Protein AF-A0A383DGQ5-F1 (afdb_monomer_lite)

Organism: NCBI:txid408172

Radius of gyration: 21.92 Å; chains: 1; bounding box: 45×27×62 Å

pLDDT: mean 82.65, std 11.95, range [34.44, 93.81]

InterPro domains:
  IPR027417 P-loop containing nucleoside triphosphate hydrolase [G3DSA:3.40.50.300] (1-69)
  IPR027417 P-loop containing nucleoside triphosphate hydrolase [SSF52540] (3-81)

Structure (mmCIF, N/CA/C/O backbone):
data_AF-A0A383DGQ5-F1
#
_entry.id   AF-A0A383DGQ5-F1
#
loop_
_atom_site.group_PDB
_atom_site.id
_atom_site.type_symbol
_atom_site.label_atom_id
_atom_site.label_alt_id
_atom_site.label_comp_id
_atom_site.label_asym_id
_atom_site.label_entity_id
_atom_site.label_seq_id
_atom_site.pdbx_PDB_ins_code
_atom_site.Cartn_x
_atom_site.Cartn_y
_atom_site.Cartn_z
_atom_site.occupancy
_atom_site.B_iso_or_equiv
_atom_site.auth_seq_id
_atom_site.auth_comp_id
_atom_site.auth_asym_id
_atom_site.auth_atom_id
_atom_site.pdbx_PDB_model_num
ATOM 1 N N . ASP A 1 1 ? -5.357 13.832 -20.840 1.00 61.94 1 ASP A N 1
ATOM 2 C CA . ASP A 1 1 ? -6.164 13.990 -19.605 1.00 61.94 1 ASP A CA 1
ATOM 3 C C . ASP A 1 1 ? -7.672 13.872 -19.790 1.00 61.94 1 ASP A C 1
ATOM 5 O O . ASP A 1 1 ? -8.311 13.285 -18.931 1.00 61.94 1 ASP A O 1
ATOM 9 N N . LYS A 1 2 ? -8.267 14.365 -20.890 1.00 76.19 2 LYS A N 1
ATOM 10 C CA . LYS A 1 2 ? -9.735 14.372 -21.071 1.00 76.19 2 LYS A CA 1
ATOM 11 C C . LYS A 1 2 ? -10.393 12.979 -20.979 1.00 76.19 2 LYS A C 1
ATOM 13 O O . LYS A 1 2 ? -11.331 12.811 -20.217 1.00 76.19 2 LYS A O 1
ATOM 18 N N . VAL A 1 3 ? -9.825 11.974 -21.649 1.00 86.19 3 VAL A N 1
ATOM 19 C CA . VAL A 1 3 ? -10.336 10.586 -21.616 1.00 86.19 3 VAL A CA 1
ATOM 20 C C . VAL A 1 3 ? -10.110 9.911 -20.257 1.00 86.19 3 V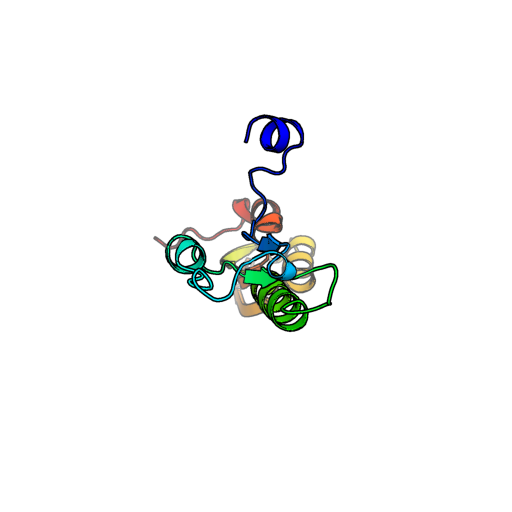AL A C 1
ATOM 22 O O . VAL A 1 3 ? -10.961 9.161 -19.799 1.00 86.19 3 VAL A O 1
ATOM 25 N N . LEU A 1 4 ? -8.989 10.193 -19.579 1.00 82.50 4 LEU A N 1
ATOM 26 C CA . LEU A 1 4 ? -8.706 9.623 -18.252 1.00 82.50 4 LEU A CA 1
ATOM 27 C C . LEU A 1 4 ? -9.703 10.119 -17.194 1.00 82.50 4 LEU A C 1
ATOM 29 O O . LEU A 1 4 ? -10.119 9.337 -16.344 1.00 82.50 4 LEU A O 1
ATOM 33 N N . LYS A 1 5 ? -10.129 11.384 -17.294 1.00 80.31 5 LYS A N 1
ATOM 34 C CA . LYS A 1 5 ? -11.195 11.953 -16.457 1.00 80.31 5 LYS A CA 1
ATOM 35 C C . LYS A 1 5 ? -12.559 11.331 -16.751 1.00 80.31 5 LYS A C 1
ATOM 37 O O . LYS A 1 5 ? -13.301 11.029 -15.827 1.00 80.31 5 LYS A O 1
ATOM 42 N N . GLU A 1 6 ? -12.877 11.091 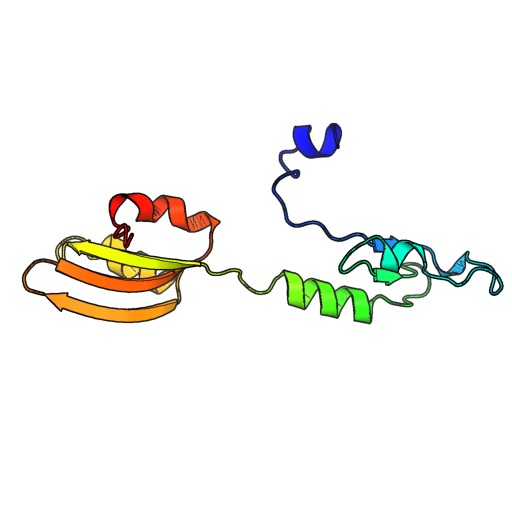-18.023 1.00 86.25 6 GLU A N 1
ATOM 43 C CA . GLU A 1 6 ? -14.143 10.457 -18.429 1.00 86.25 6 GLU A CA 1
ATOM 44 C C . GLU A 1 6 ? -14.304 9.035 -17.864 1.00 86.25 6 GLU A C 1
ATOM 46 O O . GLU A 1 6 ? -15.425 8.606 -17.603 1.00 86.25 6 GLU A O 1
ATOM 51 N N . ILE A 1 7 ? -13.197 8.323 -17.623 1.00 86.44 7 ILE A N 1
ATOM 52 C CA . ILE A 1 7 ? -13.200 6.979 -17.022 1.00 86.44 7 ILE A CA 1
ATOM 53 C C . ILE A 1 7 ? -12.914 6.972 -15.507 1.00 86.44 7 ILE A C 1
ATOM 55 O O . ILE A 1 7 ? -12.727 5.896 -14.937 1.00 86.44 7 ILE A O 1
ATOM 59 N N . GLY A 1 8 ? -12.835 8.141 -14.857 1.00 75.12 8 GLY A N 1
ATOM 60 C CA . GLY A 1 8 ? -12.551 8.265 -13.418 1.00 75.12 8 GLY A CA 1
ATOM 61 C C . GLY A 1 8 ? -11.187 7.702 -12.997 1.00 75.12 8 GLY A C 1
ATOM 62 O O . GLY A 1 8 ? -11.047 7.118 -11.922 1.00 75.12 8 GLY A O 1
ATOM 63 N N . ALA A 1 9 ? -10.184 7.782 -13.873 1.00 80.69 9 ALA A N 1
ATOM 64 C CA . ALA A 1 9 ? -8.831 7.291 -13.607 1.00 80.69 9 ALA A CA 1
ATOM 65 C C . ALA A 1 9 ? -7.845 8.407 -13.231 1.00 80.69 9 ALA A C 1
ATOM 67 O O . ALA A 1 9 ? -6.672 8.123 -13.010 1.00 80.69 9 ALA A O 1
ATOM 68 N N . ASP A 1 10 ? -8.295 9.656 -13.168 1.00 78.38 10 ASP A N 1
ATOM 69 C CA . ASP A 1 10 ? -7.463 10.827 -12.895 1.00 78.38 10 ASP A CA 1
ATOM 70 C C . ASP A 1 10 ? -6.987 10.924 -11.440 1.00 78.38 10 ASP A C 1
ATOM 72 O O . ASP A 1 10 ? -5.928 11.490 -11.190 1.00 78.38 10 ASP A O 1
ATOM 76 N N . GLU A 1 11 ? -7.706 10.315 -10.496 1.00 72.19 11 GLU A N 1
ATOM 77 C CA . GLU A 1 11 ? -7.300 10.247 -9.082 1.00 72.19 11 GLU A CA 1
ATOM 78 C C . GLU A 1 11 ? -6.360 9.069 -8.768 1.00 72.19 11 GLU A C 1
ATOM 80 O O . GLU A 1 11 ? -5.871 8.927 -7.644 1.00 72.19 11 GLU A O 1
ATOM 85 N N . LYS A 1 12 ? -6.107 8.183 -9.739 1.00 77.88 12 LYS A N 1
ATOM 86 C CA . LYS A 1 12 ? -5.249 7.013 -9.525 1.00 77.88 12 LYS A CA 1
ATOM 87 C C . LYS A 1 12 ? -3.782 7.414 -9.568 1.00 77.88 12 LYS A C 1
ATOM 89 O O . LYS A 1 12 ? -3.368 8.262 -10.349 1.00 77.88 12 LYS A O 1
ATOM 94 N N . GLN A 1 13 ? -2.970 6.731 -8.769 1.00 77.25 13 GLN A N 1
ATOM 95 C CA . GLN A 1 13 ? -1.524 6.884 -8.830 1.00 77.25 13 GLN A CA 1
ATOM 96 C C . GLN A 1 13 ? -1.011 6.444 -10.212 1.00 77.25 13 GLN A C 1
ATOM 98 O O . GLN A 1 13 ? -1.243 5.312 -10.637 1.00 77.25 13 GLN A O 1
ATOM 103 N N . THR A 1 14 ? -0.312 7.338 -10.909 1.00 83.62 14 THR A N 1
ATOM 104 C CA . THR A 1 14 ? 0.236 7.099 -12.252 1.00 83.62 14 THR A CA 1
ATOM 105 C C . THR A 1 14 ? 1.760 7.128 -12.250 1.00 83.62 14 THR A C 1
ATOM 107 O O . THR A 1 14 ? 2.363 7.903 -11.512 1.00 83.62 14 THR A O 1
ATOM 110 N N . MET A 1 15 ? 2.377 6.339 -13.130 1.00 85.38 15 MET A N 1
ATOM 111 C CA . MET A 1 15 ? 3.817 6.346 -13.405 1.00 85.38 15 MET A CA 1
ATOM 112 C C . MET A 1 15 ? 4.056 6.527 -14.900 1.00 85.38 15 MET A C 1
ATOM 114 O O . MET A 1 15 ? 3.361 5.932 -15.725 1.00 85.38 15 MET A O 1
ATOM 118 N N . MET A 1 16 ? 5.062 7.328 -15.243 1.00 88.69 16 MET A N 1
ATOM 119 C CA . MET A 1 16 ? 5.501 7.495 -16.623 1.00 88.69 16 MET A CA 1
ATOM 120 C C . MET A 1 16 ? 6.428 6.343 -17.027 1.00 88.69 16 MET A C 1
ATOM 122 O O . MET A 1 16 ? 7.440 6.094 -16.374 1.00 88.69 16 MET A O 1
ATOM 126 N N . VAL A 1 17 ? 6.099 5.664 -18.127 1.00 90.19 17 VAL A N 1
ATOM 127 C CA . VAL A 1 17 ? 6.894 4.559 -18.677 1.00 90.19 17 VAL A CA 1
ATOM 128 C C . VAL A 1 17 ? 7.274 4.884 -20.118 1.00 90.19 17 VAL A C 1
ATOM 130 O O . VAL A 1 17 ? 6.432 4.872 -21.019 1.00 90.19 17 VAL A O 1
ATOM 133 N N . PHE A 1 18 ? 8.555 5.153 -20.351 1.00 89.44 18 PHE A N 1
ATOM 134 C CA . PHE A 1 18 ? 9.111 5.384 -21.680 1.00 89.44 18 PHE A CA 1
ATOM 135 C C . PHE A 1 18 ? 9.389 4.048 -22.361 1.00 89.44 18 PHE A C 1
ATOM 137 O O . PHE A 1 18 ? 10.462 3.466 -22.226 1.00 89.44 18 PHE A O 1
ATOM 144 N N . ASN A 1 19 ? 8.390 3.546 -23.078 1.00 90.06 19 ASN A N 1
ATOM 145 C CA . ASN A 1 19 ? 8.513 2.313 -23.843 1.00 90.06 19 ASN A CA 1
ATOM 146 C C . ASN A 1 19 ? 9.236 2.541 -25.188 1.00 90.06 19 ASN A C 1
ATOM 148 O O . ASN A 1 19 ? 9.169 3.633 -25.753 1.00 90.06 19 ASN A O 1
ATOM 152 N N . LYS A 1 20 ? 9.794 1.465 -25.756 1.00 90.12 20 LYS A N 1
ATOM 153 C CA . LYS A 1 20 ? 10.483 1.383 -27.061 1.00 90.12 20 LYS A CA 1
ATOM 154 C C . LYS A 1 20 ? 11.908 1.940 -27.086 1.00 90.12 20 LYS A C 1
ATOM 156 O O . LYS A 1 20 ? 12.340 2.489 -28.100 1.00 90.12 20 LYS A O 1
ATOM 161 N N . ILE A 1 21 ? 12.662 1.769 -26.000 1.00 87.88 21 ILE A N 1
ATOM 162 C CA . ILE A 1 21 ? 14.081 2.168 -25.971 1.00 87.88 21 ILE A CA 1
ATOM 163 C C . ILE A 1 21 ? 14.941 1.445 -27.021 1.00 87.88 21 ILE A C 1
ATOM 165 O O . ILE A 1 21 ? 15.956 1.986 -27.438 1.00 87.88 21 ILE A O 1
ATOM 169 N N . ASP A 1 22 ? 14.487 0.298 -27.541 1.00 86.25 22 ASP A N 1
ATOM 170 C CA . ASP A 1 22 ? 15.126 -0.423 -28.651 1.00 86.25 22 ASP A CA 1
ATOM 171 C C . ASP A 1 22 ? 15.192 0.380 -29.963 1.00 86.25 22 ASP A C 1
ATOM 173 O O . ASP A 1 22 ? 15.940 0.022 -30.870 1.00 86.25 22 ASP A O 1
ATOM 177 N N . GLN A 1 23 ? 14.416 1.461 -30.083 1.00 87.50 23 GLN A N 1
ATOM 178 C CA . GLN A 1 23 ? 14.424 2.349 -31.249 1.00 87.50 23 GLN A CA 1
ATOM 179 C C . GLN A 1 23 ? 15.314 3.584 -31.057 1.00 87.50 23 GLN A C 1
ATOM 181 O O . GLN A 1 23 ? 15.431 4.401 -31.973 1.00 87.50 23 GLN A O 1
ATOM 186 N N . LEU A 1 24 ? 15.930 3.750 -29.883 1.00 81.94 24 LEU A N 1
ATOM 187 C CA . LEU A 1 24 ? 16.816 4.875 -29.611 1.00 81.94 24 LEU A CA 1
ATOM 188 C C . LEU A 1 24 ? 18.200 4.611 -30.208 1.00 81.94 24 LEU A C 1
ATOM 190 O O . LEU A 1 24 ? 18.856 3.617 -29.919 1.00 81.94 24 LEU A O 1
ATOM 194 N N . SER A 1 25 ? 18.673 5.541 -31.032 1.00 69.69 25 SER A N 1
ATOM 195 C CA . SER A 1 25 ? 20.048 5.538 -31.531 1.00 69.69 25 SER A CA 1
ATOM 196 C C . SER A 1 25 ? 21.036 5.891 -30.410 1.00 69.69 25 SER A C 1
ATOM 198 O O . SER A 1 25 ? 20.818 6.875 -29.700 1.00 69.69 25 SER A O 1
ATOM 200 N N . GLU A 1 26 ? 22.154 5.160 -30.307 1.00 60.34 26 GLU A N 1
ATOM 201 C CA . GLU A 1 26 ? 23.137 5.238 -29.203 1.00 60.34 26 GLU A CA 1
ATOM 202 C C . GLU A 1 26 ? 23.672 6.650 -28.887 1.00 60.34 26 GLU A C 1
ATOM 204 O O . GLU A 1 26 ? 24.074 6.929 -27.761 1.00 60.34 26 GLU A O 1
ATOM 209 N N . ARG A 1 27 ? 23.625 7.588 -29.844 1.00 51.84 27 ARG A N 1
ATOM 210 C CA . ARG A 1 27 ? 24.043 8.990 -29.639 1.00 51.84 27 ARG A CA 1
ATOM 211 C C . ARG A 1 27 ? 23.065 9.842 -28.817 1.00 51.84 27 ARG A C 1
ATOM 213 O O . ARG A 1 27 ? 23.469 10.890 -28.323 1.00 51.84 27 ARG A O 1
ATOM 220 N N . ASN A 1 28 ? 21.821 9.389 -28.636 1.00 51.47 28 ASN A N 1
ATOM 221 C CA . ASN A 1 28 ? 20.754 10.114 -27.936 1.00 51.47 28 ASN A CA 1
ATOM 222 C C . ASN A 1 28 ? 20.228 9.360 -26.702 1.00 51.47 28 ASN A C 1
ATOM 224 O O . ASN A 1 28 ? 19.192 9.745 -26.166 1.00 51.47 28 ASN A O 1
ATOM 228 N N . GLY A 1 29 ? 20.944 8.337 -26.213 1.00 52.78 29 GLY A N 1
ATOM 229 C CA . GLY A 1 29 ? 20.601 7.535 -25.021 1.00 52.78 29 GLY A CA 1
ATOM 230 C C . GLY A 1 29 ? 20.528 8.317 -23.700 1.00 52.78 29 GLY A C 1
ATOM 231 O O . GLY A 1 29 ? 20.450 7.739 -22.619 1.00 52.78 29 GLY A O 1
ATOM 232 N N . ASN A 1 30 ? 20.535 9.646 -23.767 1.00 53.38 30 ASN A N 1
ATOM 233 C CA . ASN A 1 30 ? 20.178 10.486 -22.651 1.00 53.38 30 ASN A CA 1
ATOM 234 C C . ASN A 1 30 ? 18.669 10.392 -22.458 1.00 53.38 30 ASN A C 1
ATOM 236 O O . ASN A 1 30 ? 17.886 11.126 -23.059 1.00 53.38 30 ASN A O 1
ATOM 240 N N . LEU A 1 31 ? 18.306 9.526 -21.520 1.00 63.50 31 LEU A N 1
ATOM 241 C CA . LEU A 1 31 ? 17.090 9.530 -20.712 1.00 63.50 31 LEU A CA 1
ATOM 242 C C . LEU A 1 31 ? 16.921 10.871 -19.956 1.00 63.50 31 LEU A C 1
ATOM 244 O O . LEU A 1 31 ? 16.589 10.906 -18.779 1.00 63.50 31 LEU A O 1
ATOM 248 N N . HIS A 1 32 ? 17.194 12.007 -20.600 1.00 60.50 32 HIS A N 1
ATOM 249 C CA . HIS A 1 32 ? 17.034 13.343 -20.043 1.00 60.50 32 HIS A CA 1
ATOM 250 C C . HIS A 1 32 ? 15.574 13.573 -19.645 1.00 60.50 32 HIS A C 1
ATOM 252 O O . HIS A 1 32 ? 15.309 14.145 -18.596 1.00 60.50 32 HIS A O 1
ATOM 258 N N . CYS A 1 33 ? 14.644 13.000 -20.410 1.00 61.34 33 CYS A N 1
ATOM 259 C CA . CYS A 1 33 ? 13.226 12.921 -20.082 1.00 61.34 33 CYS A CA 1
ATOM 260 C C . CYS A 1 33 ? 12.926 12.179 -18.765 1.00 61.34 33 CYS A C 1
ATOM 262 O O . CYS A 1 33 ? 11.949 12.515 -18.104 1.00 61.34 33 CYS A O 1
ATOM 264 N N . LEU A 1 34 ? 13.762 11.231 -18.316 1.00 63.38 34 LEU A N 1
ATOM 265 C CA . LEU A 1 34 ? 13.605 10.626 -16.982 1.00 63.38 34 LEU A CA 1
ATOM 266 C C . LEU A 1 34 ? 13.966 11.605 -15.860 1.00 63.38 34 LEU A C 1
ATOM 268 O O . LEU A 1 34 ? 13.504 11.429 -14.740 1.00 63.38 34 LEU A O 1
ATOM 272 N N . ARG A 1 35 ? 14.771 12.640 -16.130 1.00 61.72 35 ARG A N 1
ATOM 273 C CA . ARG A 1 35 ? 15.106 13.656 -15.118 1.00 61.72 35 ARG A CA 1
ATOM 274 C C . ARG A 1 35 ? 13.954 14.623 -14.867 1.00 61.72 35 ARG A C 1
ATOM 276 O O . ARG A 1 35 ? 13.868 15.175 -13.776 1.00 61.72 35 ARG A O 1
ATOM 283 N N . GLU A 1 36 ? 13.083 14.814 -15.854 1.00 66.12 36 GLU A N 1
ATOM 284 C CA . GLU A 1 36 ? 11.915 15.697 -15.749 1.00 66.12 36 GLU A CA 1
ATOM 285 C C . GLU A 1 36 ? 10.711 15.019 -15.079 1.00 66.12 36 GLU A C 1
ATOM 287 O O . GLU A 1 36 ? 9.780 15.695 -14.644 1.00 66.12 36 GLU A O 1
ATOM 292 N N . HIS A 1 37 ? 10.737 13.690 -14.943 1.00 69.81 37 HIS A N 1
ATOM 293 C CA . HIS A 1 37 ? 9.662 12.916 -14.335 1.00 69.81 37 HIS A CA 1
ATOM 294 C C . HIS A 1 37 ? 10.173 12.092 -13.154 1.00 69.81 37 HIS A C 1
ATOM 296 O O . HIS A 1 37 ? 10.887 11.104 -13.321 1.00 69.81 37 HIS A O 1
ATOM 302 N N . THR A 1 38 ? 9.756 12.471 -11.946 1.00 66.00 38 THR A N 1
ATOM 303 C CA . THR A 1 38 ? 10.024 11.695 -10.732 1.00 66.00 38 THR A CA 1
ATOM 304 C C . THR A 1 38 ? 9.514 10.261 -10.909 1.00 66.00 38 THR A C 1
ATOM 306 O O . THR A 1 38 ? 8.343 10.054 -11.222 1.00 66.00 38 THR A O 1
ATOM 309 N N . SER A 1 39 ? 10.403 9.280 -10.729 1.00 71.69 39 SER A N 1
ATOM 310 C CA . SER A 1 39 ? 10.108 7.842 -10.848 1.00 71.69 39 SER A CA 1
ATOM 311 C C . SER A 1 39 ? 9.679 7.359 -12.243 1.00 71.69 39 SER A C 1
ATOM 313 O O . SER A 1 39 ? 8.952 6.374 -12.356 1.00 71.69 39 SER A O 1
ATOM 315 N N . ALA A 1 40 ? 10.119 8.013 -13.322 1.00 83.62 40 ALA A N 1
ATOM 316 C CA . ALA A 1 40 ? 9.935 7.465 -14.664 1.00 83.62 40 ALA A CA 1
ATOM 317 C C . ALA A 1 40 ? 10.902 6.307 -14.957 1.00 83.62 40 ALA A C 1
ATOM 319 O O . ALA A 1 40 ? 12.080 6.359 -14.604 1.00 83.62 40 ALA A O 1
ATOM 320 N N . VAL A 1 41 ? 10.415 5.292 -15.673 1.00 86.75 41 VAL A N 1
ATOM 321 C CA . VAL A 1 41 ? 11.217 4.137 -16.107 1.00 86.75 41 VAL A CA 1
ATOM 322 C C . VAL A 1 41 ? 11.262 4.039 -17.625 1.00 86.75 41 VAL A C 1
ATOM 324 O O . VAL A 1 41 ? 10.291 4.358 -18.311 1.00 86.75 41 VAL A O 1
ATOM 327 N N . ALA A 1 42 ? 12.398 3.596 -18.153 1.00 89.06 42 ALA A N 1
ATOM 328 C CA . ALA A 1 42 ? 12.602 3.377 -19.578 1.00 89.06 42 ALA A CA 1
ATOM 329 C C . ALA A 1 42 ? 12.653 1.874 -19.853 1.00 89.06 42 ALA A C 1
ATOM 331 O O . ALA A 1 42 ? 13.386 1.152 -19.178 1.00 89.06 42 ALA A O 1
ATOM 332 N N . VAL A 1 43 ? 11.856 1.405 -20.812 1.00 91.19 43 VAL A N 1
ATOM 333 C CA . VAL A 1 43 ? 11.710 -0.023 -21.110 1.00 91.19 43 VAL A CA 1
ATOM 334 C C . VAL A 1 43 ? 11.643 -0.280 -22.611 1.00 91.19 43 VAL A C 1
ATOM 336 O O . VAL A 1 43 ? 11.222 0.570 -23.399 1.00 91.19 43 VAL A O 1
ATOM 339 N N . SER A 1 44 ? 11.980 -1.494 -23.025 1.00 92.31 44 SER A N 1
ATOM 340 C CA . SER A 1 44 ? 11.522 -2.051 -24.292 1.00 92.31 44 SER A CA 1
ATOM 341 C C . SER A 1 44 ? 10.649 -3.252 -23.984 1.00 92.31 44 SER A C 1
ATOM 343 O O . SER A 1 44 ? 11.131 -4.335 -23.665 1.00 92.31 44 SER A O 1
ATOM 345 N N . ALA A 1 45 ? 9.337 -3.087 -24.140 1.00 91.56 45 ALA A N 1
ATOM 346 C CA . ALA A 1 45 ? 8.405 -4.205 -24.027 1.00 91.56 45 ALA A CA 1
ATOM 347 C C . ALA A 1 45 ? 8.656 -5.296 -25.089 1.00 91.56 45 ALA A C 1
ATOM 349 O O . ALA A 1 45 ? 8.185 -6.418 -24.936 1.00 91.56 45 ALA A O 1
ATOM 350 N N . LYS A 1 46 ? 9.378 -4.971 -26.173 1.00 93.62 46 LYS A N 1
ATOM 351 C CA . LYS A 1 46 ? 9.704 -5.908 -27.252 1.00 93.62 46 LYS A CA 1
ATOM 352 C C . LYS A 1 46 ? 10.901 -6.791 -26.902 1.00 93.62 46 LYS A C 1
ATOM 354 O O . LYS A 1 46 ? 10.854 -7.985 -27.174 1.00 93.62 46 LYS A O 1
ATOM 359 N N . THR A 1 47 ? 11.972 -6.209 -26.361 1.00 91.44 47 THR A N 1
ATOM 360 C CA . THR A 1 47 ? 13.193 -6.956 -26.008 1.00 91.44 47 THR A CA 1
ATOM 361 C C . THR A 1 47 ? 13.170 -7.468 -24.569 1.00 91.44 47 THR A C 1
ATOM 363 O O . THR A 1 47 ? 13.914 -8.387 -24.244 1.00 91.44 47 THR A O 1
ATOM 366 N N . GLY A 1 48 ? 12.314 -6.898 -23.718 1.00 90.06 48 GLY A N 1
ATOM 367 C CA . GLY A 1 48 ? 12.257 -7.166 -22.281 1.00 90.06 48 GLY A CA 1
ATOM 368 C C . GLY A 1 48 ? 13.174 -6.266 -21.448 1.00 90.06 48 GLY A C 1
ATOM 369 O O . GLY A 1 48 ? 13.134 -6.316 -20.221 1.00 90.06 48 GLY A O 1
ATOM 370 N N . GLU A 1 49 ? 13.979 -5.417 -22.089 1.00 90.50 49 GLU A N 1
ATOM 371 C CA . GLU A 1 49 ? 14.894 -4.508 -21.402 1.00 90.50 49 GLU A CA 1
ATOM 372 C C . GLU A 1 49 ? 14.133 -3.537 -20.483 1.00 90.50 49 GLU A C 1
ATOM 374 O O . GLU A 1 49 ? 13.130 -2.939 -20.880 1.00 90.50 49 GLU A O 1
ATOM 379 N N . GLY A 1 50 ? 14.596 -3.387 -19.239 1.00 87.50 50 GLY A N 1
ATOM 380 C CA . GLY A 1 50 ? 14.015 -2.470 -18.250 1.00 87.50 50 GLY A CA 1
ATOM 381 C C . GLY A 1 50 ? 12.724 -2.952 -17.573 1.00 87.50 50 GLY A C 1
ATOM 382 O O . GLY A 1 50 ? 12.235 -2.270 -16.670 1.00 87.50 50 GLY A O 1
ATOM 383 N N . LEU A 1 51 ? 12.173 -4.116 -17.945 1.00 91.44 51 LEU A N 1
ATOM 384 C CA . LEU A 1 51 ? 10.943 -4.634 -17.328 1.00 91.44 51 LEU A CA 1
ATOM 385 C C . LEU A 1 51 ? 11.121 -5.029 -15.854 1.00 91.44 51 LEU A C 1
ATOM 387 O O . LEU A 1 51 ? 10.200 -4.812 -15.069 1.00 91.44 51 LEU A O 1
ATOM 391 N N . ASP A 1 52 ? 12.294 -5.529 -15.457 1.00 91.44 52 ASP A N 1
ATOM 392 C CA . ASP A 1 52 ? 12.588 -5.836 -14.048 1.00 91.44 52 ASP A CA 1
ATOM 393 C C . ASP A 1 52 ? 12.581 -4.566 -13.186 1.00 91.44 52 ASP A C 1
ATOM 395 O O . ASP A 1 52 ? 11.991 -4.533 -12.105 1.00 91.44 52 ASP A O 1
ATOM 399 N N . THR A 1 53 ? 13.167 -3.478 -13.696 1.00 87.81 53 THR A N 1
ATOM 400 C CA . THR A 1 53 ? 13.141 -2.161 -13.043 1.00 87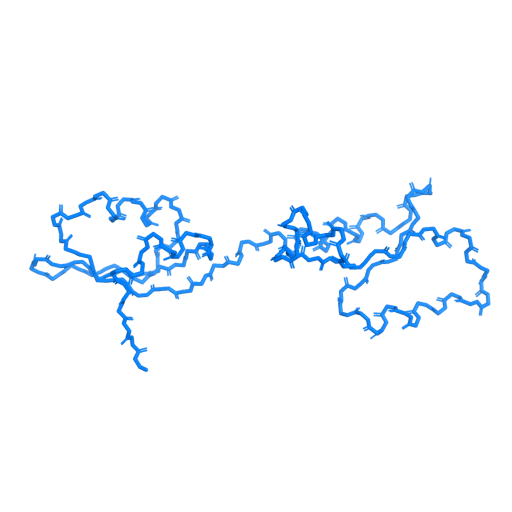.81 53 THR A CA 1
ATOM 401 C C . THR A 1 53 ? 11.713 -1.636 -12.928 1.00 87.81 53 THR A C 1
ATOM 403 O O . THR A 1 53 ? 11.308 -1.190 -11.857 1.00 87.81 53 THR A O 1
ATOM 406 N N . LEU A 1 54 ? 10.921 -1.739 -14.003 1.00 90.44 54 LEU A N 1
ATOM 407 C CA . LEU A 1 54 ? 9.499 -1.390 -13.974 1.00 90.44 54 LEU A CA 1
ATOM 408 C C . LEU A 1 54 ? 8.747 -2.203 -12.909 1.00 90.44 54 LEU A C 1
ATOM 410 O O . LEU A 1 54 ? 7.947 -1.641 -12.165 1.00 90.44 54 LEU A O 1
ATOM 414 N N . GLN A 1 55 ? 9.003 -3.508 -12.804 1.00 89.69 55 GLN A N 1
ATOM 415 C CA . GLN A 1 55 ? 8.354 -4.362 -11.812 1.00 89.69 55 GLN A CA 1
ATOM 416 C C . GLN A 1 55 ? 8.726 -3.963 -10.377 1.00 89.69 55 GLN A C 1
ATOM 418 O O . GLN A 1 55 ? 7.847 -3.899 -9.514 1.00 89.69 55 GLN A O 1
ATOM 423 N N . ALA A 1 56 ? 10.000 -3.665 -10.118 1.00 87.25 56 ALA A N 1
ATOM 424 C CA . ALA A 1 56 ? 10.464 -3.228 -8.805 1.00 87.25 56 ALA A CA 1
ATOM 425 C C . ALA A 1 56 ? 9.820 -1.894 -8.386 1.00 87.25 56 ALA A C 1
ATOM 427 O O . ALA A 1 56 ? 9.327 -1.762 -7.262 1.00 87.25 56 ALA A O 1
ATOM 428 N N . GLU A 1 57 ? 9.765 -0.930 -9.305 1.00 87.25 57 GLU A N 1
ATOM 429 C CA . GLU A 1 57 ? 9.146 0.376 -9.073 1.00 87.25 57 GLU A CA 1
ATOM 430 C C . GLU A 1 57 ? 7.630 0.267 -8.861 1.00 87.25 57 GLU A C 1
ATOM 432 O O . GLU A 1 57 ? 7.098 0.832 -7.903 1.00 87.25 57 GLU A O 1
ATOM 437 N N . LEU A 1 58 ? 6.933 -0.545 -9.664 1.00 86.94 58 LEU A N 1
ATOM 438 C CA . LEU A 1 58 ? 5.518 -0.861 -9.440 1.00 86.94 58 LEU A CA 1
ATOM 439 C C . LEU A 1 58 ? 5.295 -1.485 -8.059 1.00 86.94 58 LEU A C 1
ATOM 441 O O . LEU A 1 58 ? 4.367 -1.098 -7.353 1.00 86.94 58 LEU A O 1
ATOM 445 N N . GLY A 1 59 ? 6.157 -2.413 -7.640 1.00 83.88 59 GLY A N 1
ATOM 446 C CA . GLY A 1 59 ? 6.097 -3.004 -6.303 1.00 83.88 59 GLY A CA 1
ATOM 447 C C . GLY A 1 59 ? 6.270 -1.969 -5.188 1.00 83.88 59 GLY A C 1
ATOM 448 O O . GLY A 1 59 ? 5.594 -2.040 -4.162 1.00 83.88 59 GLY A O 1
ATOM 449 N N . SER A 1 60 ? 7.134 -0.974 -5.398 1.00 82.00 60 SER A N 1
ATOM 450 C CA . SER A 1 60 ? 7.316 0.147 -4.474 1.00 82.00 60 SER A CA 1
ATOM 451 C C .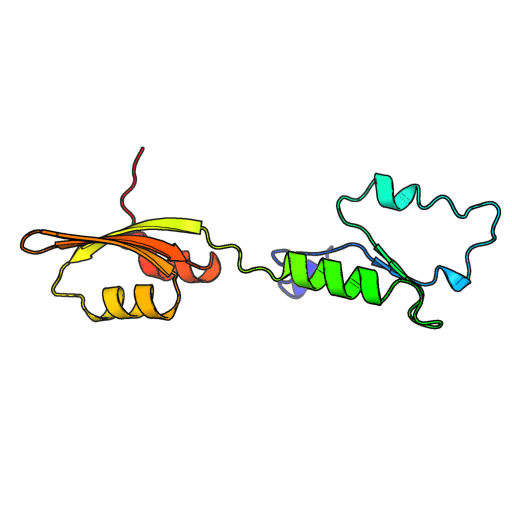 SER A 1 60 ? 6.082 1.054 -4.412 1.00 82.00 60 SER A C 1
ATOM 453 O O . SER A 1 60 ? 5.637 1.406 -3.320 1.00 82.00 60 SER A O 1
ATOM 455 N N . MET A 1 61 ? 5.479 1.371 -5.561 1.00 78.62 61 MET A N 1
ATOM 456 C CA . MET A 1 61 ? 4.263 2.187 -5.647 1.00 78.62 61 MET A CA 1
ATOM 457 C C . MET A 1 61 ? 3.035 1.503 -5.049 1.00 78.62 61 MET A C 1
ATOM 459 O O . MET A 1 61 ? 2.204 2.165 -4.438 1.00 78.62 61 MET A O 1
ATOM 463 N N . LEU A 1 62 ? 2.926 0.184 -5.207 1.00 75.81 62 LEU A N 1
ATOM 464 C CA . LEU A 1 62 ? 1.833 -0.613 -4.650 1.00 75.81 62 LEU A CA 1
ATOM 465 C C . LEU A 1 62 ? 1.961 -0.833 -3.140 1.00 75.81 62 LEU A C 1
ATOM 467 O O . LEU A 1 62 ? 1.059 -1.430 -2.544 1.00 75.81 62 LEU A O 1
ATOM 471 N N . ARG A 1 63 ? 3.048 -0.372 -2.496 1.00 70.75 63 ARG A N 1
ATOM 472 C CA . ARG A 1 63 ? 3.133 -0.402 -1.032 1.00 70.75 63 ARG A CA 1
ATOM 473 C C . ARG A 1 63 ? 1.901 0.308 -0.472 1.00 70.75 63 ARG A C 1
ATOM 475 O O . ARG A 1 63 ? 1.647 1.448 -0.859 1.00 70.75 63 ARG A O 1
ATOM 482 N N . PRO A 1 64 ? 1.142 -0.333 0.436 1.00 65.31 64 PRO A N 1
ATOM 483 C CA . PRO A 1 64 ? -0.059 0.269 0.983 1.00 65.31 64 PRO A CA 1
ATOM 484 C C . PRO A 1 64 ? 0.294 1.608 1.626 1.00 65.31 64 PRO A C 1
ATOM 486 O O . PRO A 1 64 ? 0.926 1.646 2.683 1.00 65.31 64 PRO A O 1
ATOM 489 N N . ILE A 1 65 ? -0.115 2.707 0.994 1.00 68.31 65 ILE A N 1
ATOM 490 C CA . ILE A 1 65 ? -0.138 4.003 1.658 1.00 68.31 65 ILE A CA 1
ATOM 491 C C . ILE A 1 65 ? -1.149 3.826 2.781 1.00 68.31 65 ILE A C 1
ATOM 493 O O . ILE A 1 65 ? -2.310 3.500 2.532 1.00 68.31 65 ILE A O 1
ATOM 497 N N . ARG A 1 66 ? -0.693 3.937 4.025 1.00 77.62 66 ARG A N 1
ATOM 498 C CA . ARG A 1 66 ? -1.563 3.886 5.193 1.00 77.62 66 ARG A CA 1
ATOM 499 C C . ARG A 1 66 ? -1.373 5.172 5.963 1.00 77.62 66 ARG A C 1
ATOM 501 O O . ARG A 1 66 ? -0.260 5.481 6.385 1.00 77.62 66 ARG A O 1
ATOM 508 N N . ASN A 1 67 ? -2.462 5.899 6.141 1.00 82.56 67 ASN A N 1
ATOM 509 C CA . ASN A 1 67 ? -2.448 7.123 6.918 1.00 82.56 67 ASN A CA 1
ATOM 510 C C . ASN A 1 67 ? -2.690 6.763 8.375 1.00 82.56 67 ASN A C 1
ATOM 512 O O . ASN A 1 67 ? -3.545 5.925 8.675 1.00 82.56 67 ASN A O 1
ATOM 516 N N . ARG A 1 68 ? -1.920 7.384 9.268 1.00 88.25 68 ARG A N 1
ATOM 517 C CA . ARG A 1 68 ? -2.162 7.276 10.701 1.00 88.25 68 ARG A CA 1
ATOM 518 C C . ARG A 1 68 ? -3.452 8.023 11.029 1.00 88.25 68 ARG A C 1
ATOM 520 O O . ARG A 1 68 ? -3.629 9.157 10.591 1.00 88.25 68 ARG A O 1
ATOM 527 N N . VAL A 1 69 ? -4.328 7.363 11.769 1.00 89.69 69 VAL A N 1
ATOM 528 C CA . VAL A 1 69 ? -5.574 7.906 12.297 1.00 89.69 69 VAL A CA 1
ATOM 529 C C . VAL A 1 69 ? -5.644 7.605 13.785 1.00 89.69 69 VAL A C 1
ATOM 531 O O . VAL A 1 69 ? -5.260 6.517 14.222 1.00 89.69 69 VAL A O 1
ATOM 534 N N . ASP A 1 70 ? -6.159 8.570 14.534 1.00 93.25 70 ASP A N 1
ATOM 535 C CA . ASP A 1 70 ? -6.468 8.422 15.946 1.00 93.25 70 ASP A CA 1
ATOM 536 C C . ASP A 1 70 ? -7.994 8.395 16.064 1.00 93.25 70 ASP A C 1
ATOM 538 O O . ASP A 1 70 ? -8.677 9.331 15.649 1.00 93.25 70 ASP A O 1
ATOM 542 N N . LEU A 1 71 ? -8.540 7.287 16.555 1.00 92.00 71 LEU A N 1
ATOM 543 C CA . LEU A 1 71 ? -9.973 7.014 16.586 1.00 92.00 71 LEU A CA 1
ATOM 544 C C . LEU A 1 71 ? -10.467 6.943 18.027 1.00 92.00 71 LEU A C 1
ATOM 546 O O . LEU A 1 71 ? -9.823 6.323 18.872 1.00 92.00 71 LEU A O 1
ATOM 550 N N . ARG A 1 72 ? -11.633 7.534 18.286 1.00 93.50 72 ARG A N 1
ATOM 551 C CA . ARG A 1 72 ? -12.378 7.444 19.541 1.00 93.50 72 ARG A CA 1
ATOM 552 C C . ARG A 1 72 ? -13.700 6.730 19.269 1.00 93.50 72 ARG A C 1
ATOM 554 O O . ARG A 1 72 ? -14.628 7.327 18.728 1.00 93.50 72 ARG A O 1
ATOM 561 N N . ILE A 1 73 ? -13.781 5.453 19.625 1.00 92.00 73 ILE A N 1
ATOM 562 C CA . ILE A 1 73 ? -14.918 4.588 19.290 1.00 92.00 73 ILE A CA 1
ATOM 563 C C . ILE A 1 73 ? -15.609 4.151 20.587 1.00 92.00 73 ILE A C 1
ATOM 565 O O . ILE A 1 73 ? -14.924 3.672 21.488 1.00 92.00 73 ILE A O 1
ATOM 569 N N . PRO A 1 74 ? -16.939 4.290 20.729 1.00 93.00 74 PRO A N 1
ATOM 570 C CA . PRO A 1 74 ? -17.658 3.744 21.879 1.00 93.00 74 PRO A CA 1
ATOM 571 C C . PRO A 1 74 ? -17.433 2.236 22.010 1.00 93.00 74 PRO A C 1
ATOM 573 O O . PRO A 1 74 ? -17.482 1.516 21.014 1.00 93.00 74 PRO A O 1
ATOM 576 N N . ILE A 1 75 ? -17.249 1.727 23.230 1.00 90.50 75 ILE A N 1
ATOM 577 C CA . ILE A 1 75 ? -17.005 0.289 23.452 1.00 90.50 75 ILE A CA 1
ATOM 578 C C . ILE A 1 75 ? -18.188 -0.590 23.005 1.00 90.50 75 ILE A C 1
ATOM 580 O O . ILE A 1 75 ? -18.022 -1.768 22.692 1.00 90.50 75 ILE A O 1
ATOM 584 N N . THR A 1 76 ? -19.385 -0.003 22.925 1.00 92.12 76 THR A N 1
ATOM 585 C CA . THR A 1 76 ? -20.601 -0.636 22.401 1.00 92.12 76 THR A CA 1
ATOM 586 C C . THR A 1 76 ? -20.560 -0.855 20.886 1.00 92.12 76 THR A C 1
ATOM 588 O O . THR A 1 76 ? -21.264 -1.732 20.384 1.00 92.12 76 THR A O 1
ATOM 591 N N . ASP A 1 77 ? -19.712 -0.127 20.152 1.00 90.44 77 ASP A N 1
ATOM 592 C CA . ASP A 1 77 ? -19.529 -0.266 18.706 1.00 90.44 77 ASP A CA 1
ATOM 593 C C . ASP A 1 77 ? -18.371 -1.224 18.368 1.00 90.44 77 ASP A C 1
ATOM 595 O O . ASP A 1 77 ? -17.353 -0.884 17.754 1.00 90.44 77 ASP A O 1
ATOM 599 N N . GLY A 1 78 ? -18.545 -2.484 18.775 1.00 89.19 78 GLY A N 1
ATOM 600 C CA . GLY A 1 78 ? -17.589 -3.555 18.486 1.00 89.19 78 GLY A CA 1
ATOM 601 C C . GLY A 1 78 ? -17.408 -3.834 16.988 1.00 89.19 78 GLY A C 1
ATOM 602 O O . GLY A 1 78 ? -16.359 -4.338 16.580 1.00 89.19 78 GLY A O 1
ATOM 603 N N . ALA A 1 79 ? -18.394 -3.480 16.156 1.00 92.25 79 ALA A N 1
ATOM 604 C CA . ALA A 1 79 ? -18.321 -3.645 14.707 1.00 92.25 79 ALA A CA 1
ATOM 605 C C . ALA A 1 79 ? -17.266 -2.712 14.098 1.00 92.25 79 ALA A C 1
ATOM 607 O O . ALA A 1 79 ? -16.414 -3.174 13.333 1.00 92.25 79 ALA A O 1
ATOM 608 N N . THR A 1 80 ? -17.264 -1.435 14.489 1.00 91.12 80 THR A N 1
ATOM 609 C CA . THR A 1 80 ? -16.250 -0.469 14.049 1.00 91.12 80 THR A CA 1
ATOM 610 C C . THR A 1 80 ? -14.855 -0.872 14.535 1.00 91.12 80 THR A C 1
ATOM 612 O O . THR A 1 80 ? -13.913 -0.883 13.740 1.00 91.12 80 THR A O 1
ATOM 615 N N . ILE A 1 81 ? -14.708 -1.298 15.796 1.00 91.25 81 ILE A N 1
ATOM 616 C CA . ILE A 1 81 ? -13.418 -1.762 16.349 1.00 91.25 81 ILE A CA 1
ATOM 617 C C . ILE A 1 81 ? -12.872 -2.957 15.549 1.00 91.25 81 ILE A C 1
ATOM 619 O O . ILE A 1 81 ? -11.710 -2.966 15.130 1.00 91.25 81 ILE A O 1
ATOM 623 N N . ALA A 1 82 ? -13.712 -3.963 15.286 1.00 92.19 82 ALA A N 1
ATOM 624 C CA . ALA A 1 82 ? -13.330 -5.125 14.489 1.00 92.19 82 ALA A CA 1
ATOM 625 C C . ALA A 1 82 ? -12.969 -4.737 13.048 1.00 92.19 82 ALA A C 1
ATOM 627 O O . ALA A 1 82 ? -12.008 -5.266 12.486 1.00 92.19 82 ALA A O 1
ATOM 628 N N . ARG A 1 83 ? -13.699 -3.781 12.460 1.00 92.56 83 ARG A N 1
ATOM 629 C CA . ARG A 1 83 ? -13.425 -3.269 11.116 1.00 92.56 83 ARG A CA 1
ATOM 630 C C . ARG A 1 83 ? -12.047 -2.619 11.044 1.00 92.56 83 ARG A C 1
ATOM 632 O O . ARG A 1 83 ? -11.272 -3.013 10.178 1.00 92.56 83 ARG A O 1
ATOM 639 N N . VAL A 1 84 ? -11.703 -1.719 11.972 1.00 91.19 84 VAL A N 1
ATOM 640 C CA . VAL A 1 84 ? -10.370 -1.081 12.036 1.00 91.19 84 VAL A CA 1
ATOM 641 C C . VAL A 1 84 ? -9.259 -2.132 12.094 1.00 91.19 84 VAL A C 1
ATOM 643 O O . VAL A 1 84 ? -8.280 -2.028 11.357 1.00 91.19 84 VAL A O 1
ATOM 646 N N . ARG A 1 85 ? -9.433 -3.180 12.907 1.00 90.00 85 ARG A N 1
ATOM 647 C CA . ARG A 1 85 ? -8.476 -4.295 13.020 1.00 90.00 85 ARG A CA 1
ATOM 648 C C . ARG A 1 85 ? -8.373 -5.141 11.749 1.00 90.00 85 ARG A C 1
ATOM 650 O O . ARG A 1 85 ? -7.306 -5.671 11.463 1.00 90.00 85 ARG A O 1
ATOM 657 N N . ALA A 1 86 ? -9.465 -5.283 10.999 1.00 89.62 86 ALA A N 1
ATOM 658 C CA . ALA A 1 86 ? -9.497 -6.085 9.779 1.00 89.62 86 ALA A CA 1
ATOM 659 C C . ALA A 1 86 ? -8.813 -5.392 8.592 1.00 89.62 86 ALA A C 1
ATOM 661 O O . ALA A 1 86 ? -8.160 -6.055 7.788 1.00 89.62 86 ALA A O 1
ATOM 662 N N . ILE A 1 87 ? -8.976 -4.073 8.460 1.00 88.56 87 ILE A N 1
ATOM 663 C CA . ILE A 1 87 ? -8.485 -3.329 7.287 1.00 88.56 87 ILE A CA 1
ATOM 664 C C . ILE A 1 87 ? -7.219 -2.508 7.558 1.00 88.56 87 ILE A C 1
ATOM 666 O O . ILE A 1 87 ? -6.520 -2.116 6.621 1.00 88.56 87 ILE A O 1
ATOM 670 N N . GLY A 1 88 ? -6.934 -2.224 8.827 1.00 87.06 88 GLY A N 1
ATOM 671 C CA . GLY A 1 88 ? -5.815 -1.408 9.274 1.00 87.06 88 GLY A CA 1
ATOM 672 C C . GLY A 1 88 ? -4.772 -2.194 10.055 1.00 87.06 88 GLY A C 1
ATOM 673 O O . GLY A 1 88 ? -4.897 -3.386 10.317 1.00 87.06 88 GLY A O 1
ATOM 674 N N . GLN A 1 89 ? -3.716 -1.491 10.442 1.00 88.94 89 GLN A N 1
ATOM 675 C CA . GLN A 1 89 ? -2.750 -1.952 11.433 1.00 88.94 89 GLN A CA 1
ATOM 676 C C . GLN A 1 89 ? -2.888 -1.085 12.676 1.00 88.94 89 GLN A C 1
ATOM 678 O O . GLN A 1 89 ? -2.719 0.126 12.586 1.00 88.94 89 GLN A O 1
ATOM 683 N N . VAL A 1 90 ? -3.205 -1.700 13.812 1.00 91.94 90 VAL A N 1
ATOM 684 C CA . VAL A 1 90 ? -3.309 -1.009 15.100 1.00 91.94 90 VAL A CA 1
ATOM 685 C C . VAL A 1 90 ? -1.906 -0.837 15.680 1.00 91.94 90 VAL A C 1
ATOM 687 O O . VAL A 1 90 ? -1.198 -1.822 15.876 1.00 91.94 90 VAL A O 1
ATOM 690 N N . ASP A 1 91 ? -1.514 0.413 15.916 1.00 91.88 91 ASP A N 1
ATOM 691 C CA . ASP A 1 91 ? -0.255 0.781 16.570 1.00 91.88 91 ASP A CA 1
ATOM 692 C C . ASP A 1 91 ? -0.442 0.833 18.100 1.00 91.88 91 ASP A C 1
ATOM 694 O O . ASP A 1 91 ? 0.447 0.427 18.844 1.00 91.88 91 ASP A O 1
ATOM 698 N N . GLU A 1 92 ? -1.595 1.322 18.573 1.00 92.38 92 GLU A N 1
ATOM 699 C CA . GLU A 1 92 ? -1.916 1.468 19.998 1.00 92.38 92 GLU A CA 1
ATOM 700 C C . GLU A 1 92 ? -3.431 1.356 20.233 1.00 92.38 92 GLU A C 1
ATOM 702 O O . GLU A 1 92 ? -4.221 1.836 19.417 1.00 92.38 92 GLU A O 1
ATOM 707 N N . GLU A 1 93 ? -3.842 0.751 21.349 1.00 92.88 93 GLU A N 1
ATOM 708 C CA . GLU A 1 93 ? -5.246 0.624 21.752 1.00 92.88 93 GLU A CA 1
ATOM 709 C C . GLU A 1 93 ? -5.378 0.793 23.272 1.00 92.88 93 GLU A C 1
ATOM 711 O O . GLU A 1 93 ? -4.696 0.109 24.036 1.00 92.88 93 GLU A O 1
ATOM 716 N N . GLN A 1 94 ? -6.241 1.713 23.706 1.00 93.06 94 GLN A N 1
ATOM 717 C CA . GLN A 1 94 ? -6.506 2.015 25.114 1.00 93.06 94 GLN A CA 1
ATOM 718 C C . GLN A 1 94 ? -8.011 1.967 25.388 1.00 93.06 94 GLN A C 1
ATOM 720 O O . GLN A 1 94 ? -8.803 2.505 24.616 1.00 93.06 94 GLN A O 1
ATOM 725 N N . TYR A 1 95 ? -8.399 1.341 26.496 1.00 92.12 95 TYR A N 1
ATOM 726 C CA . TYR A 1 95 ? -9.792 1.211 26.919 1.00 92.12 95 TYR A CA 1
ATOM 727 C C . TYR A 1 95 ? -10.037 2.113 28.132 1.00 92.12 95 TYR A C 1
ATOM 729 O O . TYR A 1 95 ? -9.376 1.946 29.156 1.00 92.12 95 TYR A O 1
ATOM 737 N N . GLU A 1 96 ? -10.995 3.031 28.029 1.00 90.44 96 GLU A N 1
ATOM 738 C CA . GLU A 1 96 ? -11.457 3.885 29.127 1.00 90.44 96 GLU A CA 1
ATOM 739 C C . GLU A 1 96 ? -12.973 3.765 29.251 1.00 90.44 96 GLU A C 1
ATOM 741 O O . GLU A 1 96 ? -13.674 4.166 28.331 1.00 90.44 96 GLU A O 1
ATOM 746 N N . GLU A 1 97 ? -13.472 3.259 30.382 1.00 86.75 97 GLU A N 1
ATOM 747 C CA . GLU A 1 97 ? -14.903 3.163 30.733 1.00 86.75 97 GLU A CA 1
ATOM 748 C C . GLU A 1 97 ? -15.819 2.776 29.548 1.00 86.75 97 GLU A C 1
ATOM 750 O O . GLU A 1 97 ? -15.968 1.589 29.258 1.00 86.75 97 GLU A O 1
ATOM 755 N N . ASP A 1 98 ? -16.385 3.758 28.836 1.00 90.69 98 ASP A N 1
ATOM 756 C CA . ASP A 1 98 ? -17.326 3.568 27.721 1.00 90.69 98 ASP A CA 1
ATOM 757 C C . ASP A 1 98 ? -16.720 3.781 26.315 1.00 90.69 98 ASP A C 1
ATOM 759 O O . ASP A 1 98 ? -17.431 3.779 25.306 1.00 90.69 98 ASP A O 1
ATOM 763 N N . THR A 1 99 ? -15.412 4.008 26.204 1.00 92.44 99 THR A N 1
ATOM 764 C CA . THR A 1 99 ? -14.713 4.409 24.974 1.00 92.44 99 THR A CA 1
ATOM 765 C C . THR A 1 99 ? -13.402 3.643 24.769 1.00 92.44 99 THR A C 1
ATOM 767 O O . THR A 1 99 ? -12.646 3.373 25.697 1.00 92.44 99 THR A O 1
ATOM 770 N N . VAL A 1 100 ? -13.092 3.338 23.513 1.00 93.06 100 VAL A N 1
ATOM 771 C CA . VAL A 1 100 ? -11.817 2.777 23.065 1.00 93.06 100 VAL A CA 1
ATOM 772 C C . VAL A 1 100 ? -11.102 3.802 22.194 1.00 93.06 100 VAL A C 1
ATOM 774 O O . VAL A 1 100 ? -11.660 4.302 21.213 1.00 93.06 100 VAL A O 1
ATOM 777 N N . TYR A 1 101 ? -9.855 4.104 22.542 1.00 93.81 101 TYR A N 1
ATOM 778 C CA . TYR A 1 101 ? -8.968 4.939 21.743 1.00 93.81 101 TYR A CA 1
ATOM 779 C C . TYR A 1 101 ? -8.033 4.046 20.944 1.00 93.81 101 TYR A C 1
ATOM 781 O O . TYR A 1 101 ? -7.289 3.251 21.517 1.00 93.81 101 TYR A O 1
ATOM 789 N N . ILE A 1 102 ? -8.060 4.176 19.621 1.00 93.69 102 ILE A N 1
ATOM 790 C CA . ILE A 1 102 ? -7.260 3.354 18.714 1.00 93.69 102 ILE A CA 1
ATOM 791 C C . ILE A 1 102 ? -6.397 4.265 17.855 1.00 93.69 102 ILE A C 1
ATOM 793 O O . ILE A 1 102 ? -6.919 5.067 17.085 1.00 93.69 102 ILE A O 1
ATOM 797 N N . LYS A 1 103 ? -5.078 4.095 17.927 1.00 93.38 103 LYS A N 1
ATOM 798 C CA . LYS A 1 103 ? -4.156 4.653 16.935 1.00 93.38 103 LYS A CA 1
ATOM 799 C C . LYS A 1 103 ? -3.873 3.571 15.911 1.00 93.38 103 LYS A C 1
ATOM 801 O O . LYS A 1 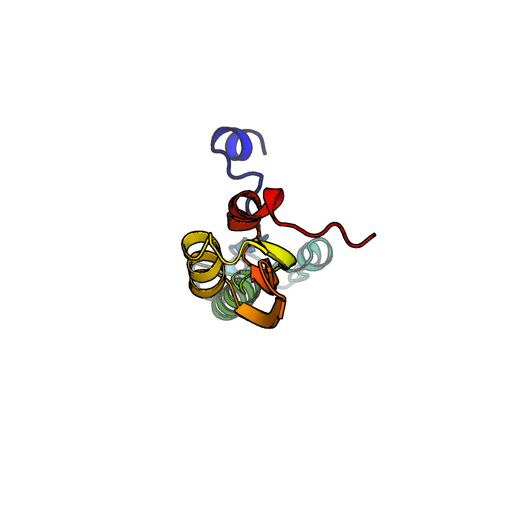103 ? -3.303 2.533 16.246 1.00 93.38 103 LYS A O 1
ATOM 806 N N . ALA A 1 104 ? -4.278 3.789 14.668 1.00 92.00 104 ALA A N 1
ATOM 807 C CA . ALA A 1 104 ? -4.133 2.801 13.607 1.00 92.00 104 ALA A CA 1
ATOM 808 C C . ALA A 1 104 ? -3.663 3.435 12.302 1.00 92.00 104 ALA A C 1
ATOM 810 O O . ALA A 1 104 ? -3.805 4.630 12.067 1.00 92.00 104 ALA A O 1
ATOM 811 N N . ARG A 1 105 ? -3.110 2.611 11.417 1.00 90.19 105 ARG A N 1
ATOM 812 C CA . ARG A 1 105 ? -2.776 2.979 10.044 1.00 90.19 105 ARG A CA 1
ATOM 813 C C . ARG A 1 105 ? -3.749 2.294 9.106 1.00 90.19 105 ARG A C 1
ATOM 815 O O . ARG A 1 105 ? -3.723 1.066 8.988 1.00 90.19 105 ARG A O 1
ATOM 822 N N . ILE A 1 106 ? -4.581 3.078 8.429 1.00 89.38 106 ILE A N 1
ATOM 823 C CA . ILE A 1 106 ? -5.625 2.573 7.529 1.00 89.38 106 ILE A CA 1
ATOM 824 C C . ILE A 1 106 ? -5.393 3.032 6.083 1.00 89.38 106 ILE A C 1
ATOM 826 O O . ILE A 1 106 ? -4.788 4.086 5.859 1.00 89.38 106 ILE A O 1
ATOM 830 N N . PRO A 1 107 ? -5.864 2.265 5.084 1.00 85.75 107 PRO A N 1
ATOM 831 C CA . PRO A 1 107 ? -5.853 2.703 3.692 1.00 85.75 107 PRO A CA 1
ATOM 832 C C . PRO A 1 107 ? -6.665 4.002 3.496 1.00 85.75 107 PRO A C 1
ATOM 834 O O . PRO A 1 107 ? -7.762 4.106 4.047 1.00 85.75 107 PRO A O 1
ATOM 837 N N . PRO A 1 108 ? -6.203 4.961 2.667 1.00 81.69 108 PRO A N 1
ATOM 838 C CA . PRO A 1 108 ? -6.893 6.228 2.406 1.00 81.69 108 PRO A CA 1
ATOM 839 C C . PRO A 1 108 ? -8.350 6.059 1.970 1.00 81.69 108 PRO A C 1
ATOM 841 O O . PRO A 1 108 ? -9.211 6.820 2.395 1.00 81.69 108 PRO A O 1
ATOM 844 N N . GLN A 1 109 ? -8.631 5.026 1.171 1.00 81.00 109 GLN A N 1
ATOM 845 C CA . GLN A 1 109 ? -9.970 4.721 0.657 1.00 81.00 109 GLN A CA 1
ATOM 846 C C . GLN A 1 109 ? -10.967 4.378 1.771 1.00 81.00 109 GLN A C 1
ATOM 848 O O . GLN A 1 109 ? -12.149 4.677 1.651 1.00 81.00 109 GLN A O 1
ATOM 853 N N . ALA A 1 110 ? -10.490 3.784 2.867 1.00 83.81 110 ALA A N 1
ATOM 854 C CA . ALA A 1 110 ? -11.328 3.398 3.994 1.00 83.81 110 ALA A CA 1
ATOM 855 C C . ALA A 1 110 ? -11.444 4.493 5.063 1.00 83.81 110 ALA A C 1
ATOM 857 O O . ALA A 1 110 ? -12.229 4.362 5.995 1.00 83.81 110 ALA A O 1
ATOM 858 N N . ARG A 1 111 ? -10.692 5.595 4.939 1.00 84.12 111 ARG A N 1
ATOM 859 C CA . ARG A 1 111 ? -10.729 6.710 5.896 1.00 84.12 111 ARG A CA 1
ATOM 860 C C . ARG A 1 111 ? -12.126 7.324 6.030 1.00 84.12 111 ARG A C 1
ATOM 862 O O . ARG A 1 111 ? -12.528 7.703 7.128 1.00 84.12 111 ARG A O 1
ATOM 869 N N . GLY A 1 112 ? -12.881 7.356 4.930 1.00 83.69 112 GLY A N 1
ATOM 870 C CA . GLY A 1 112 ? -14.272 7.813 4.919 1.00 83.69 112 GLY A CA 1
ATOM 871 C C . GLY A 1 112 ? -15.188 7.017 5.858 1.00 83.69 112 GLY A C 1
ATOM 872 O O . GLY A 1 112 ? -16.102 7.594 6.436 1.00 83.69 112 GLY A O 1
ATOM 873 N N . GLU A 1 113 ? -14.915 5.722 6.075 1.00 84.50 113 GLU A N 1
ATOM 874 C CA . GLU A 1 113 ? -15.702 4.867 6.982 1.00 84.50 113 GLU A CA 1
ATOM 875 C C . GLU A 1 113 ? -15.552 5.292 8.457 1.00 84.50 113 GLU A C 1
ATOM 877 O O . GLU A 1 113 ? -16.460 5.073 9.255 1.00 84.50 113 GLU A O 1
ATOM 882 N N . PHE A 1 114 ? -14.432 5.929 8.829 1.00 88.00 114 PHE A N 1
ATOM 883 C CA . PHE A 1 114 ? -14.097 6.239 10.227 1.00 88.00 114 PHE A CA 1
ATOM 884 C C . PHE A 1 114 ? -14.103 7.726 10.564 1.00 88.00 114 PHE A C 1
ATOM 886 O O . PHE A 1 114 ? -13.797 8.094 11.695 1.00 88.00 114 PHE A O 1
ATOM 893 N N . THR A 1 115 ? -14.468 8.594 9.619 1.00 85.31 115 THR A N 1
ATOM 894 C CA . THR A 1 115 ? -14.361 10.053 9.790 1.00 85.31 115 THR A CA 1
ATOM 895 C C . THR A 1 115 ? -15.160 10.571 10.993 1.00 85.31 115 THR A C 1
ATOM 897 O O . THR A 1 115 ? -14.745 11.526 11.639 1.00 85.31 115 THR A O 1
ATOM 900 N N . GLN A 1 116 ? -16.273 9.916 11.344 1.00 86.62 116 GLN A N 1
ATOM 901 C CA . GLN A 1 116 ? -17.092 10.265 12.513 1.00 86.62 116 GLN A CA 1
ATOM 902 C C . GLN A 1 116 ? -16.437 9.940 13.868 1.00 86.62 116 GLN A C 1
ATOM 904 O O . GLN A 1 116 ? -16.858 10.473 14.890 1.00 86.62 116 GLN A O 1
ATOM 909 N N . PHE A 1 117 ? -15.422 9.074 13.873 1.00 87.25 117 PHE A N 1
ATOM 910 C CA . PHE A 1 117 ? -14.684 8.654 15.064 1.00 87.25 117 PHE A CA 1
ATOM 911 C C . PHE A 1 117 ? -13.273 9.250 15.116 1.00 87.25 117 PHE A C 1
ATOM 913 O O . PHE A 1 117 ? -12.570 9.030 16.099 1.00 87.25 117 PHE A O 1
ATOM 920 N N . GLU A 1 118 ? -12.832 9.973 14.077 1.00 85.56 118 GLU A N 1
ATOM 921 C CA . GLU A 1 118 ? -11.516 10.614 14.064 1.00 85.56 118 GLU A CA 1
ATOM 922 C C . GLU A 1 118 ? -11.429 11.667 15.171 1.00 85.56 118 GLU A C 1
ATOM 924 O O . GLU A 1 118 ? -12.197 12.632 15.222 1.00 85.56 118 GLU A O 1
ATOM 929 N N . ASN A 1 119 ? -10.447 11.491 16.047 1.00 76.19 119 ASN A N 1
ATOM 930 C CA . ASN A 1 119 ? -10.067 12.508 17.000 1.00 76.19 119 ASN A CA 1
ATOM 931 C C . ASN A 1 119 ? -9.291 13.579 16.223 1.00 76.19 119 ASN A C 1
ATOM 933 O O . ASN A 1 119 ? -8.200 13.320 15.715 1.00 76.19 119 ASN A O 1
ATOM 937 N N . LYS A 1 120 ? -9.864 14.777 16.078 1.00 57.44 120 LYS A N 1
ATOM 938 C CA . LYS A 1 120 ? -9.133 15.928 15.536 1.00 57.44 120 LYS A CA 1
ATOM 939 C C . LYS A 1 120 ? -8.123 16.376 16.586 1.00 57.44 120 LYS A C 1
ATOM 941 O O . LYS A 1 120 ? -8.412 17.257 17.387 1.00 57.44 120 LYS A O 1
ATOM 946 N N . SER A 1 121 ? -6.964 15.737 16.616 1.00 48.09 121 SER A N 1
ATOM 947 C CA . SER A 1 121 ? -5.799 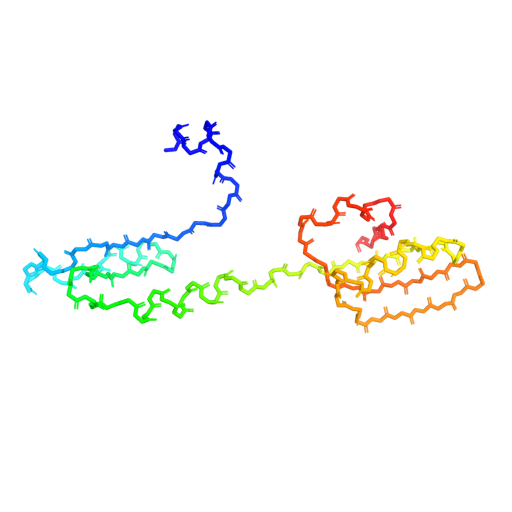16.330 17.259 1.00 48.09 121 SER A CA 1
ATOM 948 C C . SER A 1 121 ? -5.350 17.501 16.384 1.00 48.09 121 SER A C 1
ATOM 950 O O . SER A 1 121 ? -4.967 17.293 15.232 1.00 48.09 121 SER A O 1
ATOM 952 N N . GLU A 1 122 ? -5.530 18.718 16.906 1.00 34.44 122 GLU A N 1
ATOM 953 C CA . GLU A 1 122 ? -4.929 19.956 16.384 1.00 34.44 122 GLU A CA 1
ATOM 954 C C . GLU A 1 122 ? -3.400 19.858 16.289 1.00 34.44 122 GLU A C 1
ATOM 956 O O . GLU A 1 122 ? -2.786 19.192 17.158 1.00 34.44 122 GLU A O 1
#

Secondary structure (DSSP, 8-state):
-HHHHHTT-TTS----EEE-GGGS-GGG---HHHHHSTT-EEE-TTT-TTHHHHHHHHHHHTS---EEEEEEEETT-HHHHHHHHHHSEEEEEEEETTEEEEEEEE-GGGHHHHGGGB----

Sequence (122 aa):
DKVLKEIGADEKQTMMVFNKIDQLSERNGNLHCLREHTSAVAVSAKTGEGLDTLQAELGSMLRPIRNRVDLRIPITDGATIARVRAIGQVDEEQYEEDTVYIKARIPPQARGEFTQFENKSE

Foldseek 3Di:
DVVCVVVVNPPPDDEAEAEDCVPDDPVPPPPVVCVVGDRYWYYYPPVGRRVVVVVVSVVVVPPQQWDKFKFKAFPVPVVVVVVCVVAWAWPDWDDDDGIIITTITGHPVCCVVGVVGTDPDD